Protein AF-A0A8C6QBW9-F1 (afdb_monomer)

Foldseek 3Di:
DPPPPLAAPVVLLVVLCVVQPPPDDPVQVVVPVSVLVSLVVSLVCCVPPVCVVDPPRDDDDSVSSCVNNVVSVVVVVVVD

Nearest PDB structures (foldseek):
  5kq4-assembly1_B  TM=8.935E-01  e=2.147E-04  Schizosaccharomyces pombe 972h-
  2qkm-assembly3_D  TM=9.294E-01  e=3.068E-04  Schizosaccharomyces pombe
  2qkl-assembly1_B  TM=9.067E-01  e=4.130E-04  Schizosaccharomyces pombe
  6am0-assembly1_E  TM=9.037E-01  e=2.771E-03  Kluyveromyces lactis NRRL Y-1140
  5lon-assembly1_A  TM=9.052E-01  e=3.121E-03  Kluyveromyces lactis NRRL Y-1140

Radius of gyration: 12.94 Å; Cα contacts (8 Å, |Δi|>4): 46; chains: 1; bounding box: 24×24×43 Å

Mean predicted aligned error: 6.86 Å

Solvent-accessible surface area (backbone atoms only — not comparable to full-atom values): 4843 Å² total; per-residue (Å²): 134,84,80,71,78,72,69,78,56,67,72,58,51,51,54,42,38,55,72,51,53,68,72,52,52,72,81,47,62,75,33,63,68,58,46,50,51,34,51,50,53,42,49,53,47,41,57,64,55,48,45,70,74,37,88,86,60,66,91,67,54,72,70,58,46,46,52,55,49,50,53,49,48,54,55,53,64,73,72,108

Organism: Nannospalax galili (NCBI:txid1026970)

Secondary structure (DSSP, 8-state):
------PPPHHHHHHHHHHHTTTS-HHHHT-HHHHHHHHHHHHHHIIIIIHHHSTT-----HHHHHHHHHHHHHHHHT--

pLDDT: mean 77.35, std 13.37, range [34.66, 91.56]

Structure (mmCIF, N/CA/C/O backbone):
data_AF-A0A8C6QBW9-F1
#
_entry.id   AF-A0A8C6QBW9-F1
#
loop_
_atom_site.group_PDB
_atom_site.id
_atom_site.type_symbol
_atom_site.label_atom_id
_atom_site.label_alt_id
_atom_site.label_comp_id
_atom_site.label_asym_id
_atom_site.label_entity_id
_atom_site.label_seq_id
_atom_site.pdbx_PDB_ins_code
_atom_site.Cartn_x
_atom_site.Cartn_y
_atom_site.Cartn_z
_atom_site.occupancy
_atom_site.B_iso_or_equiv
_atom_site.auth_seq_id
_atom_site.auth_comp_id
_atom_site.auth_asym_id
_atom_site.auth_atom_id
_atom_site.pdbx_PDB_model_num
ATOM 1 N N . MET A 1 1 ? -5.473 -15.526 26.350 1.00 35.94 1 MET A N 1
ATOM 2 C CA . MET A 1 1 ? -5.295 -14.161 25.815 1.00 35.94 1 MET A CA 1
ATOM 3 C C . MET A 1 1 ? -5.251 -14.309 24.311 1.00 35.94 1 MET A C 1
ATOM 5 O O . MET A 1 1 ? -4.236 -14.730 23.775 1.00 35.94 1 MET A O 1
ATOM 9 N N . GLU A 1 2 ? -6.401 -14.147 23.666 1.00 34.66 2 GLU A N 1
ATOM 10 C CA . GLU A 1 2 ? -6.537 -14.330 22.225 1.00 34.66 2 GLU A CA 1
ATOM 11 C C . GLU A 1 2 ? -5.802 -13.179 21.542 1.00 34.66 2 GLU A C 1
ATOM 13 O O . GLU A 1 2 ? -6.189 -12.017 21.666 1.00 34.66 2 GLU A O 1
ATOM 18 N N . THR A 1 3 ? -4.675 -13.485 20.905 1.00 35.75 3 THR A N 1
ATOM 19 C CA . THR A 1 3 ? -3.968 -12.545 20.040 1.00 35.75 3 THR A CA 1
ATOM 20 C C . THR A 1 3 ? -4.864 -12.361 18.824 1.00 35.75 3 THR A C 1
ATOM 22 O O . THR A 1 3 ? -4.744 -13.083 17.838 1.00 35.75 3 THR A O 1
ATOM 25 N N . LYS A 1 4 ? -5.859 -11.477 18.943 1.00 40.19 4 LYS A N 1
ATOM 26 C CA . LYS A 1 4 ? -6.770 -11.138 17.856 1.00 40.19 4 LYS A CA 1
ATOM 27 C C . LYS A 1 4 ? -5.873 -10.653 16.727 1.00 40.19 4 LYS A C 1
ATOM 29 O O . LYS A 1 4 ? -5.257 -9.596 16.860 1.00 40.19 4 LYS A O 1
ATOM 34 N N . ARG A 1 5 ? -5.687 -11.479 15.691 1.00 52.00 5 ARG A N 1
ATOM 35 C CA . ARG A 1 5 ? -4.956 -11.065 14.499 1.00 52.00 5 ARG A CA 1
ATOM 36 C C . ARG A 1 5 ? -5.684 -9.826 14.015 1.00 52.00 5 ARG A C 1
ATOM 38 O O . ARG A 1 5 ? -6.869 -9.851 13.708 1.00 52.00 5 ARG A O 1
ATOM 45 N N . LEU A 1 6 ? -4.990 -8.715 14.142 1.00 58.03 6 LEU A N 1
ATOM 46 C CA . LEU A 1 6 ? -5.467 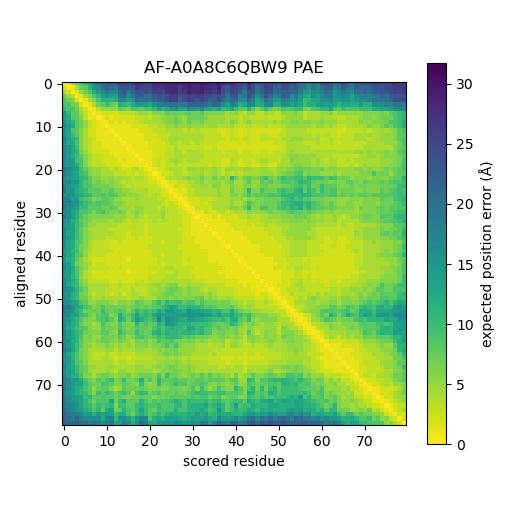-7.400 13.807 1.00 58.03 6 LEU A CA 1
ATOM 47 C C . LEU A 1 6 ? -5.437 -7.319 12.277 1.00 58.03 6 LEU A C 1
ATOM 49 O O . LEU A 1 6 ? -4.465 -6.862 11.686 1.00 58.03 6 LEU A O 1
ATOM 53 N N . GLU A 1 7 ? -6.451 -7.909 11.650 1.00 70.12 7 GLU A N 1
ATOM 54 C CA .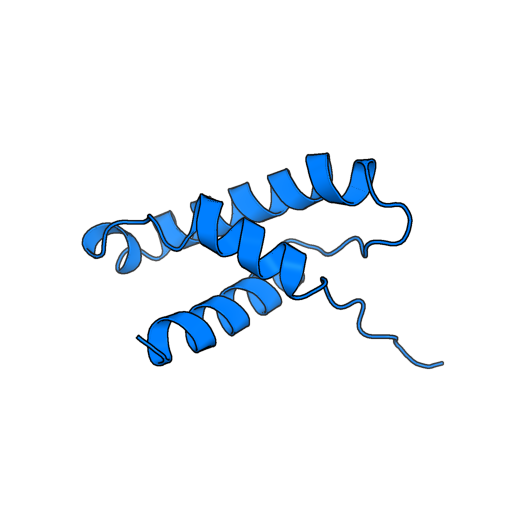 GLU A 1 7 ? -6.544 -8.059 10.201 1.00 70.12 7 GLU A CA 1
ATOM 55 C C . GLU A 1 7 ? -7.079 -6.769 9.581 1.00 70.12 7 GLU A C 1
ATOM 57 O O . GLU A 1 7 ? -8.095 -6.220 10.014 1.00 70.12 7 GLU A O 1
ATOM 62 N N . ILE A 1 8 ? -6.364 -6.269 8.574 1.00 80.69 8 ILE A N 1
ATOM 63 C CA . ILE A 1 8 ? -6.820 -5.141 7.764 1.00 80.69 8 ILE A CA 1
ATOM 64 C C . ILE A 1 8 ? -8.079 -5.606 7.016 1.00 80.69 8 ILE A C 1
ATOM 66 O O . ILE A 1 8 ? -8.055 -6.690 6.425 1.00 80.69 8 ILE A O 1
ATOM 70 N N . PRO A 1 9 ? -9.183 -4.836 7.025 1.00 84.50 9 PRO A N 1
ATOM 71 C CA . PRO A 1 9 ? -10.388 -5.224 6.306 1.00 84.50 9 PRO A CA 1
ATOM 72 C C . PRO A 1 9 ? -10.098 -5.429 4.816 1.00 84.50 9 PRO A C 1
ATOM 74 O O . PRO A 1 9 ? -9.460 -4.587 4.186 1.00 84.50 9 PRO A O 1
ATOM 77 N N . GLY A 1 10 ? -10.618 -6.511 4.233 1.00 82.62 10 GLY A N 1
ATOM 78 C CA . GLY A 1 10 ? -10.386 -6.833 2.819 1.00 82.62 10 GLY A CA 1
ATOM 79 C C . GLY A 1 10 ? -10.816 -5.724 1.853 1.00 82.62 10 GLY A C 1
ATOM 80 O O . GLY A 1 10 ? -10.163 -5.521 0.841 1.00 82.62 10 GLY A O 1
ATOM 81 N N . SER A 1 11 ? -11.845 -4.941 2.194 1.00 84.81 11 SER A N 1
ATOM 82 C CA . SER A 1 11 ? -12.277 -3.787 1.392 1.00 84.81 11 SER A CA 1
ATOM 83 C C . SER A 1 11 ? -11.244 -2.656 1.344 1.00 84.81 11 SER A C 1
ATOM 85 O O . SER A 1 11 ? -11.170 -1.938 0.356 1.00 84.81 11 SER A O 1
ATOM 87 N N . VAL A 1 12 ? -10.457 -2.483 2.411 1.00 87.12 12 VAL A N 1
ATOM 88 C CA . VAL A 1 12 ? -9.364 -1.500 2.455 1.00 87.12 12 VAL A CA 1
ATOM 89 C C . VAL A 1 12 ? -8.200 -1.998 1.603 1.00 87.12 12 VAL A C 1
ATOM 91 O O . VAL A 1 12 ? -7.635 -1.226 0.839 1.00 87.12 12 VAL A O 1
ATOM 94 N N . LEU A 1 13 ? -7.870 -3.290 1.699 1.00 85.69 13 LEU A N 1
ATOM 95 C CA . LEU A 1 13 ? -6.832 -3.904 0.867 1.00 85.69 13 LEU A CA 1
ATOM 96 C C . LEU A 1 13 ? -7.189 -3.849 -0.623 1.00 85.69 13 LEU A C 1
ATOM 98 O O . LEU A 1 13 ? -6.326 -3.518 -1.424 1.00 85.69 13 LEU A O 1
ATOM 102 N N . ASP A 1 14 ? -8.447 -4.092 -0.992 1.00 85.81 14 ASP A N 1
ATOM 103 C CA . ASP A 1 14 ? -8.926 -3.988 -2.377 1.00 85.81 14 ASP A CA 1
ATOM 104 C C . ASP A 1 14 ? -8.774 -2.563 -2.939 1.00 85.81 14 ASP A C 1
ATOM 106 O O . ASP A 1 14 ? -8.224 -2.357 -4.025 1.00 85.81 14 ASP A O 1
ATOM 110 N N . ASP A 1 15 ? -9.161 -1.554 -2.155 1.00 89.00 15 ASP A N 1
ATOM 111 C CA . ASP A 1 15 ? -8.989 -0.149 -2.523 1.00 89.00 15 ASP A CA 1
ATOM 112 C C . ASP A 1 15 ? -7.501 0.238 -2.651 1.00 89.00 15 A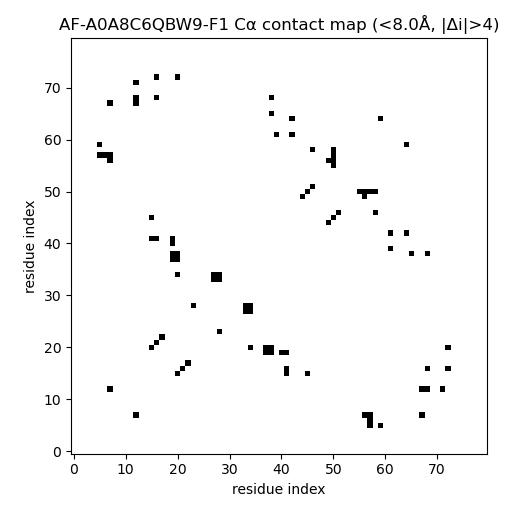SP A C 1
ATOM 114 O O . ASP A 1 15 ? -7.110 0.882 -3.622 1.00 89.00 15 ASP A O 1
ATOM 118 N N . LEU A 1 16 ? -6.637 -0.204 -1.734 1.00 88.94 16 LEU A N 1
ATOM 119 C CA . LEU A 1 16 ? -5.196 0.064 -1.807 1.00 88.94 16 LEU A CA 1
ATOM 120 C C . LEU A 1 16 ? -4.537 -0.660 -2.992 1.00 88.94 16 LEU A C 1
ATOM 122 O O . LEU A 1 16 ? -3.787 -0.048 -3.754 1.00 88.94 16 LEU A O 1
ATOM 126 N N . CYS A 1 17 ? -4.862 -1.934 -3.206 1.00 85.56 17 CYS A N 1
ATOM 127 C CA . CYS A 1 17 ? -4.358 -2.713 -4.329 1.00 85.56 17 CYS A CA 1
ATOM 128 C C . CYS A 1 17 ? -4.813 -2.138 -5.672 1.00 85.56 17 CYS A C 1
ATOM 130 O O . CYS A 1 17 ? -3.997 -2.034 -6.585 1.00 85.56 17 CYS A O 1
ATOM 132 N N . SER A 1 18 ? -6.073 -1.714 -5.805 1.00 87.25 18 SER A N 1
ATOM 133 C CA . SER A 1 18 ? -6.549 -1.055 -7.027 1.00 87.25 18 SER A CA 1
ATOM 134 C C . SER A 1 18 ? -5.811 0.251 -7.306 1.00 87.25 18 SER A C 1
ATOM 136 O O . SER A 1 18 ? -5.394 0.478 -8.439 1.00 87.25 18 SER A O 1
ATOM 138 N N . ARG A 1 19 ? -5.557 1.067 -6.278 1.00 88.44 19 ARG A N 1
ATOM 139 C CA . ARG A 1 19 ? -4.874 2.361 -6.417 1.00 88.44 19 ARG A CA 1
ATOM 140 C C . ARG A 1 19 ? -3.388 2.247 -6.740 1.00 88.44 19 ARG A C 1
ATOM 142 O O . ARG A 1 19 ? -2.909 2.996 -7.587 1.00 88.44 19 ARG A O 1
ATOM 149 N N . PHE A 1 20 ? -2.666 1.357 -6.058 1.00 87.06 20 PHE A N 1
ATOM 150 C CA . PHE A 1 20 ? -1.198 1.340 -6.076 1.00 87.06 20 PHE A CA 1
ATOM 151 C C . PHE A 1 20 ? -0.596 0.155 -6.832 1.00 87.06 20 PHE A C 1
ATOM 153 O O . PHE A 1 20 ? 0.511 0.282 -7.347 1.00 87.06 20 PHE A O 1
ATOM 160 N N . ILE A 1 21 ? -1.297 -0.983 -6.923 1.00 80.75 21 ILE A N 1
ATOM 161 C CA . ILE A 1 21 ? -0.711 -2.246 -7.401 1.00 80.75 21 ILE A CA 1
ATOM 162 C C . ILE A 1 21 ? -1.281 -2.694 -8.757 1.00 80.75 21 ILE A C 1
ATOM 164 O O . ILE A 1 21 ? -0.522 -3.055 -9.656 1.00 80.75 21 ILE A O 1
ATOM 168 N N . LEU A 1 22 ? -2.603 -2.655 -8.951 1.00 80.81 22 LEU A N 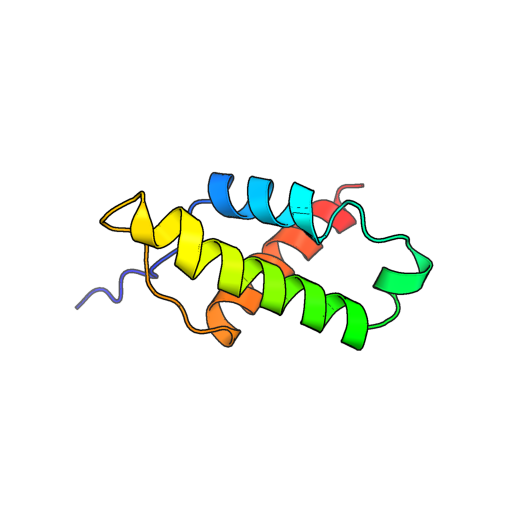1
ATOM 169 C CA . LEU A 1 22 ? -3.269 -3.157 -10.165 1.00 80.81 22 LEU A CA 1
ATOM 170 C C . LEU A 1 22 ? -2.884 -2.379 -11.428 1.00 80.81 22 LEU A C 1
ATOM 172 O O . LEU A 1 22 ? -2.790 -2.959 -12.509 1.00 80.81 22 LEU A O 1
ATOM 176 N N . HIS A 1 23 ? -2.634 -1.076 -11.296 1.00 79.44 23 HIS A N 1
ATOM 177 C CA . HIS A 1 23 ? -2.253 -0.217 -12.416 1.00 79.44 23 HIS A CA 1
ATOM 178 C C . HIS A 1 23 ? -0.751 -0.239 -12.736 1.00 79.44 23 HIS A C 1
ATOM 180 O O . HIS A 1 23 ? -0.341 0.395 -13.709 1.00 79.44 23 HIS A O 1
ATOM 186 N N . ILE A 1 24 ? 0.071 -0.969 -11.970 1.00 79.56 24 ILE A N 1
ATOM 187 C CA . ILE A 1 24 ? 1.503 -1.091 -12.263 1.00 79.56 24 ILE A CA 1
ATOM 188 C C . ILE A 1 24 ? 1.664 -1.868 -13.579 1.00 79.56 24 ILE A C 1
ATOM 190 O O . ILE A 1 24 ? 1.171 -2.999 -13.673 1.00 79.56 24 ILE A O 1
ATOM 194 N N . PRO A 1 25 ? 2.356 -1.318 -14.592 1.00 82.69 25 PRO A N 1
ATOM 195 C CA . PRO A 1 25 ? 2.611 -2.030 -15.837 1.00 82.69 25 PRO A CA 1
ATOM 196 C C . PRO A 1 25 ? 3.427 -3.304 -15.588 1.00 82.69 25 PRO A C 1
ATOM 198 O O . PRO A 1 25 ? 4.257 -3.367 -14.683 1.00 82.69 25 PRO A O 1
ATOM 201 N N . SER A 1 26 ? 3.199 -4.336 -16.402 1.00 78.19 26 SER A N 1
ATOM 202 C CA . SER A 1 26 ? 3.793 -5.670 -16.222 1.00 78.19 26 SER A CA 1
ATOM 203 C C . S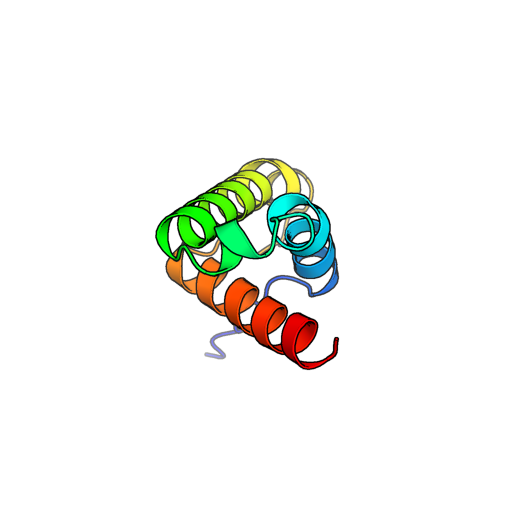ER A 1 26 ? 5.319 -5.638 -16.069 1.00 78.19 26 SER A C 1
ATOM 205 O O . SER A 1 26 ? 5.858 -6.325 -15.211 1.00 78.19 26 SER A O 1
ATOM 207 N N . GLU A 1 27 ? 5.997 -4.783 -16.840 1.00 79.94 27 GLU A N 1
ATOM 208 C CA . GLU A 1 27 ? 7.456 -4.598 -16.802 1.00 79.94 27 GLU A CA 1
ATOM 209 C C . GLU A 1 27 ? 7.960 -4.069 -15.450 1.00 79.94 27 GLU A C 1
ATOM 211 O O . GLU A 1 27 ? 9.074 -4.370 -15.024 1.00 79.94 27 GLU A O 1
ATOM 216 N N . GLU A 1 28 ? 7.138 -3.287 -14.749 1.00 78.00 28 GLU A N 1
ATOM 217 C CA . GLU A 1 28 ? 7.458 -2.776 -13.419 1.00 78.00 28 GLU A CA 1
ATOM 218 C C . GLU A 1 28 ? 7.114 -3.778 -12.314 1.00 78.00 28 GLU A C 1
ATOM 220 O O . GLU A 1 28 ? 7.762 -3.755 -11.268 1.00 78.00 28 GLU A O 1
ATOM 225 N N . ARG A 1 29 ? 6.162 -4.694 -12.548 1.00 77.31 29 ARG A N 1
ATOM 226 C CA . ARG A 1 29 ? 5.816 -5.765 -11.595 1.00 77.31 29 ARG A CA 1
ATOM 227 C C . ARG A 1 29 ? 6.916 -6.817 -11.461 1.00 77.31 29 ARG A C 1
ATOM 229 O O . ARG A 1 29 ? 7.099 -7.355 -10.374 1.00 77.31 29 ARG A O 1
ATOM 236 N N . ASP A 1 30 ? 7.689 -7.052 -12.519 1.00 79.38 30 ASP A N 1
ATOM 237 C CA . ASP A 1 30 ? 8.894 -7.893 -12.466 1.00 79.38 30 ASP A CA 1
ATOM 238 C C . ASP A 1 30 ? 10.035 -7.240 -11.660 1.00 79.38 30 ASP A C 1
ATOM 240 O O . ASP A 1 30 ? 10.970 -7.907 -11.210 1.00 79.38 30 ASP A O 1
ATOM 244 N N . ASN A 1 31 ? 9.961 -5.928 -11.415 1.00 83.88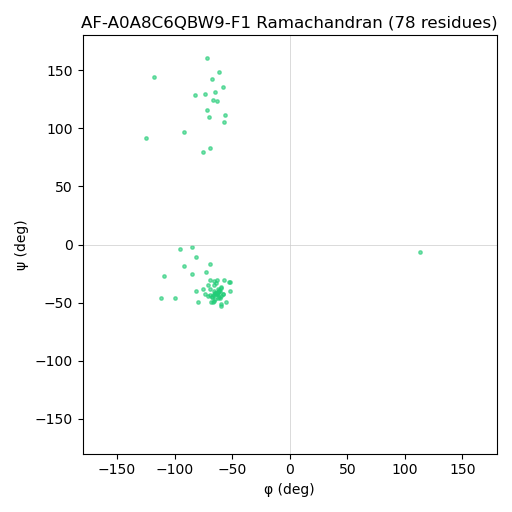 31 ASN A N 1
ATOM 245 C CA . ASN A 1 31 ? 10.932 -5.221 -10.596 1.00 83.88 31 ASN A CA 1
ATOM 246 C C . ASN A 1 31 ? 10.483 -5.174 -9.129 1.00 83.88 31 ASN A C 1
ATOM 248 O O . ASN A 1 31 ? 9.764 -4.269 -8.702 1.00 83.88 31 ASN A O 1
ATOM 252 N N . ALA A 1 32 ? 11.004 -6.105 -8.329 1.00 79.38 32 ALA A N 1
ATOM 253 C CA . ALA A 1 32 ? 10.711 -6.201 -6.899 1.00 79.38 32 ALA A CA 1
ATOM 254 C C . ALA A 1 32 ? 10.914 -4.880 -6.129 1.00 79.38 32 ALA A C 1
ATOM 256 O O . ALA A 1 32 ? 10.177 -4.603 -5.189 1.00 79.38 32 ALA A O 1
ATOM 257 N N . ILE A 1 33 ? 11.869 -4.034 -6.536 1.00 85.38 33 ILE A N 1
ATOM 258 C CA . ILE A 1 33 ? 12.103 -2.733 -5.891 1.00 85.38 33 ILE A CA 1
ATOM 259 C C . ILE A 1 33 ? 10.912 -1.799 -6.126 1.00 85.38 33 ILE A C 1
ATOM 261 O O . ILE A 1 33 ? 10.455 -1.140 -5.194 1.00 85.38 33 ILE A O 1
ATOM 265 N N . ARG A 1 34 ? 10.382 -1.755 -7.354 1.00 85.00 34 ARG A N 1
ATOM 266 C CA . ARG A 1 34 ? 9.220 -0.918 -7.689 1.00 85.00 34 ARG A CA 1
ATOM 267 C C . ARG A 1 34 ? 7.972 -1.383 -6.954 1.00 85.00 34 ARG A C 1
ATOM 269 O O . ARG A 1 34 ? 7.246 -0.550 -6.424 1.00 85.00 34 ARG A O 1
ATOM 276 N N . VAL A 1 35 ? 7.778 -2.697 -6.851 1.00 82.81 35 VAL A N 1
ATOM 277 C CA . VAL A 1 35 ? 6.680 -3.282 -6.071 1.00 82.81 35 VAL A CA 1
ATOM 278 C C . VAL A 1 35 ? 6.809 -2.916 -4.588 1.00 82.81 35 VAL A C 1
ATOM 280 O O . VAL A 1 35 ? 5.839 -2.450 -3.997 1.00 82.81 35 VAL A O 1
ATOM 283 N N . CYS A 1 36 ? 8.002 -3.026 -3.993 1.00 85.50 36 CYS A N 1
ATOM 284 C CA . CYS A 1 36 ? 8.230 -2.617 -2.602 1.00 85.50 36 CYS A CA 1
ATOM 285 C C . CYS A 1 36 ? 7.900 -1.137 -2.357 1.00 85.50 36 CYS A C 1
ATOM 287 O O . CYS A 1 36 ? 7.248 -0.830 -1.363 1.00 85.50 36 CYS A O 1
ATOM 289 N N . PHE A 1 37 ? 8.285 -0.231 -3.263 1.00 87.50 37 PHE A N 1
ATOM 290 C CA . PHE A 1 37 ? 7.931 1.188 -3.137 1.00 87.50 37 PHE A CA 1
ATOM 291 C C . PHE A 1 37 ? 6.417 1.423 -3.167 1.00 87.50 37 PHE A C 1
ATOM 293 O O . PHE A 1 37 ? 5.916 2.252 -2.413 1.00 87.50 37 PHE A O 1
ATOM 300 N N . GLN A 1 38 ? 5.678 0.691 -4.002 1.00 87.56 38 GLN A N 1
ATOM 301 C CA . GLN A 1 38 ? 4.219 0.814 -4.059 1.00 87.56 38 GLN A CA 1
ATOM 302 C C . GLN A 1 38 ? 3.549 0.264 -2.794 1.00 87.56 38 GLN A C 1
ATOM 304 O O . GLN A 1 38 ? 2.627 0.889 -2.276 1.00 87.56 38 GLN A O 1
ATOM 309 N N . ILE A 1 39 ? 4.067 -0.835 -2.235 1.00 87.62 39 ILE A N 1
ATOM 310 C CA . ILE A 1 39 ? 3.614 -1.370 -0.941 1.00 87.62 39 ILE A CA 1
ATOM 311 C C . ILE A 1 39 ? 3.888 -0.367 0.188 1.00 87.62 39 ILE A C 1
ATOM 313 O O . ILE A 1 39 ? 3.028 -0.153 1.043 1.00 87.62 39 ILE A O 1
ATOM 317 N N . GLU A 1 40 ? 5.062 0.273 0.198 1.00 90.06 40 GLU A N 1
ATOM 318 C CA . GLU A 1 40 ? 5.363 1.338 1.157 1.00 90.06 40 GLU A CA 1
ATOM 319 C C . GLU A 1 40 ? 4.373 2.497 1.011 1.00 90.06 40 GLU A C 1
ATOM 321 O O . GLU A 1 40 ? 3.743 2.875 1.995 1.00 90.06 40 GLU A O 1
ATOM 326 N N . LEU A 1 41 ? 4.155 3.019 -0.199 1.00 90.31 41 LEU A N 1
ATOM 327 C CA . LEU A 1 41 ? 3.192 4.101 -0.437 1.00 90.31 41 LEU A CA 1
ATOM 328 C C . LEU A 1 41 ? 1.770 3.735 0.014 1.00 90.31 41 LEU A C 1
ATOM 330 O O . LEU A 1 41 ? 1.111 4.550 0.662 1.00 90.31 41 LEU A O 1
ATOM 334 N N . ALA A 1 42 ? 1.318 2.511 -0.264 1.00 90.69 42 ALA A N 1
ATOM 335 C CA . ALA A 1 42 ? 0.025 2.010 0.192 1.00 90.69 42 ALA A CA 1
ATOM 336 C C . ALA A 1 42 ? -0.062 1.947 1.728 1.00 90.69 42 ALA A C 1
ATOM 338 O O . ALA A 1 42 ? -1.091 2.307 2.303 1.00 90.69 42 ALA A O 1
ATOM 339 N N . HIS A 1 43 ? 1.023 1.558 2.408 1.00 89.69 43 HIS A N 1
ATOM 340 C CA . HIS A 1 43 ? 1.098 1.555 3.872 1.00 89.69 43 HIS A CA 1
ATOM 341 C C . HIS A 1 43 ? 1.018 2.969 4.452 1.00 89.69 43 HIS A C 1
ATOM 343 O O . HIS A 1 43 ? 0.225 3.206 5.362 1.00 89.69 43 HIS A O 1
ATOM 349 N N . TRP A 1 44 ? 1.774 3.921 3.900 1.00 91.25 44 TRP A N 1
ATOM 350 C CA . TRP A 1 44 ? 1.700 5.330 4.305 1.00 91.25 44 TRP A CA 1
ATOM 351 C C . TRP A 1 44 ? 0.291 5.893 4.097 1.00 91.25 44 TRP A C 1
ATOM 353 O O . TRP A 1 44 ? -0.272 6.500 5.006 1.00 91.25 44 TRP A O 1
ATOM 363 N N . PHE A 1 45 ? -0.331 5.602 2.951 1.00 91.56 45 PHE A N 1
ATOM 364 C CA . PHE A 1 45 ? -1.707 6.007 2.675 1.00 91.56 45 PHE A CA 1
ATOM 365 C C . PHE A 1 45 ? -2.703 5.391 3.671 1.00 91.56 45 PHE A C 1
ATOM 367 O O . PHE A 1 45 ? -3.616 6.069 4.140 1.00 91.56 45 PHE A O 1
ATOM 374 N N . TYR A 1 46 ? -2.523 4.122 4.044 1.00 89.44 46 TYR A N 1
ATOM 375 C CA . TYR A 1 46 ? -3.334 3.464 5.068 1.00 89.44 46 TYR A CA 1
ATOM 376 C C . TYR A 1 46 ? -3.225 4.153 6.436 1.00 89.44 46 TYR A C 1
ATOM 378 O O . TYR A 1 46 ? -4.243 4.419 7.082 1.00 89.44 46 TYR A O 1
ATOM 386 N N . LEU A 1 47 ? -2.007 4.476 6.872 1.00 87.50 47 LEU A N 1
ATOM 387 C CA . LEU A 1 47 ? -1.781 5.158 8.146 1.00 87.50 47 LEU A CA 1
ATOM 388 C C . LEU A 1 47 ? -2.376 6.575 8.150 1.00 87.50 47 LEU A C 1
ATOM 390 O O . LEU A 1 47 ? -3.005 6.974 9.129 1.00 87.50 47 LEU A O 1
ATOM 394 N N . ASP A 1 48 ? -2.222 7.321 7.058 1.00 87.88 48 ASP A N 1
ATOM 395 C CA . ASP A 1 48 ? -2.650 8.719 7.013 1.00 87.88 48 ASP A CA 1
ATOM 396 C C . ASP A 1 48 ? -4.146 8.886 6.743 1.00 87.88 48 ASP A C 1
ATOM 398 O O . ASP A 1 48 ? -4.794 9.724 7.365 1.00 87.88 48 ASP A O 1
ATOM 402 N N . PHE A 1 49 ? -4.733 8.084 5.854 1.00 88.81 49 PHE A N 1
ATOM 403 C CA . PHE A 1 49 ? -6.134 8.250 5.465 1.00 88.81 49 PHE A CA 1
ATOM 404 C C . PHE A 1 49 ? -7.062 7.282 6.187 1.00 88.81 49 PHE A C 1
ATOM 406 O O . PHE A 1 49 ? -8.106 7.696 6.687 1.00 88.81 49 PHE A O 1
ATOM 413 N N . TYR A 1 50 ? -6.721 6.000 6.276 1.00 85.38 50 TYR A N 1
ATOM 414 C CA . TYR A 1 50 ? -7.643 5.016 6.841 1.00 85.38 50 TYR A CA 1
ATOM 415 C C . TYR A 1 50 ? -7.637 5.041 8.367 1.00 85.38 50 TYR A C 1
ATOM 417 O O . TYR A 1 50 ? -8.700 5.159 8.981 1.00 85.38 50 TYR A O 1
ATOM 425 N N . MET A 1 51 ? -6.458 4.999 8.990 1.00 83.12 51 MET A N 1
ATOM 426 C CA . MET A 1 51 ? -6.353 5.016 10.450 1.00 83.12 51 MET A CA 1
ATOM 427 C C . MET A 1 51 ? -6.826 6.333 11.074 1.00 83.12 51 MET A C 1
ATOM 429 O O . MET A 1 51 ? -7.418 6.300 12.152 1.00 83.12 51 MET A O 1
ATOM 433 N N . GLN A 1 52 ? -6.613 7.476 10.414 1.00 79.25 52 GLN A N 1
ATOM 434 C CA . GLN A 1 52 ? -7.098 8.761 10.933 1.00 79.25 52 GLN A CA 1
ATOM 435 C C . GLN A 1 52 ? -8.626 8.893 10.840 1.00 79.25 52 GLN A C 1
ATOM 437 O O . GLN A 1 52 ? -9.241 9.477 11.730 1.00 79.25 52 GLN A O 1
ATOM 442 N N . ASN A 1 53 ? -9.255 8.334 9.798 1.00 77.81 53 ASN A N 1
ATOM 443 C CA . ASN A 1 53 ? -10.701 8.463 9.580 1.00 77.81 53 ASN A CA 1
ATOM 444 C C . ASN A 1 53 ? -11.535 7.334 10.211 1.00 77.81 53 ASN A C 1
ATOM 446 O O . ASN A 1 53 ? -12.737 7.507 10.403 1.00 77.81 53 ASN A O 1
ATOM 450 N N . THR A 1 54 ? -10.932 6.186 10.542 1.00 76.44 54 THR A N 1
ATOM 451 C CA . THR A 1 54 ? -11.649 5.022 11.092 1.00 76.44 54 THR A CA 1
ATOM 452 C C . THR A 1 54 ? -11.041 4.577 12.427 1.00 76.44 54 THR A C 1
ATOM 454 O O . THR A 1 54 ? -10.129 3.741 12.454 1.00 76.44 54 THR A O 1
ATOM 457 N N . PRO A 1 55 ? -11.545 5.093 13.564 1.00 72.06 55 PRO A N 1
ATOM 458 C CA . PRO A 1 55 ? -11.088 4.658 14.877 1.00 72.06 55 PRO A CA 1
ATOM 459 C C . PRO A 1 55 ? -11.406 3.170 15.086 1.00 72.06 55 PRO A C 1
ATOM 461 O O . PRO A 1 55 ? -12.553 2.743 14.978 1.00 72.06 55 PRO A O 1
ATOM 464 N N . GLY A 1 56 ? -10.374 2.375 15.384 1.00 71.88 56 GLY A N 1
ATOM 465 C CA . GLY A 1 56 ? -10.474 0.921 15.573 1.00 71.88 56 GLY A CA 1
ATOM 466 C C . GLY A 1 56 ? -9.758 0.089 14.507 1.00 71.88 56 GLY A C 1
ATOM 467 O O . GLY A 1 56 ? -9.645 -1.126 14.674 1.00 71.88 56 GLY A O 1
ATOM 468 N N . LEU A 1 57 ? -9.235 0.720 13.450 1.00 74.44 57 LEU A N 1
ATOM 469 C CA . LEU A 1 57 ? -8.340 0.045 12.516 1.00 74.44 57 LEU A CA 1
ATOM 470 C C . LEU A 1 57 ? -6.998 -0.305 13.175 1.00 74.44 57 LEU A C 1
ATOM 472 O O . LEU A 1 57 ? -6.465 0.477 13.969 1.00 74.44 57 LEU A O 1
ATOM 476 N N . PRO A 1 58 ? -6.428 -1.472 12.846 1.00 77.25 58 PRO A N 1
ATOM 477 C CA . PRO A 1 58 ? -5.185 -1.897 13.449 1.00 77.25 58 PRO A CA 1
ATOM 478 C C . PRO A 1 58 ? -3.981 -1.126 12.920 1.00 77.25 58 PRO A C 1
ATOM 480 O O . PRO A 1 58 ? -3.733 -1.085 11.712 1.00 77.25 58 PRO A O 1
ATOM 483 N N . GLN A 1 59 ? -3.169 -0.598 13.835 1.00 77.50 59 GLN A N 1
ATOM 484 C CA . GLN A 1 59 ? -1.832 -0.151 13.476 1.00 77.50 59 GLN A CA 1
ATOM 485 C C . GLN A 1 59 ? -0.961 -1.378 13.217 1.00 77.50 59 GLN A C 1
ATOM 487 O O . GLN A 1 59 ? -0.709 -2.177 14.118 1.00 77.50 59 GLN A O 1
ATOM 492 N N . CYS A 1 60 ? -0.504 -1.528 11.981 1.00 77.62 60 CYS A N 1
ATOM 493 C CA . CYS A 1 60 ? 0.399 -2.596 11.582 1.00 77.62 60 CYS A CA 1
ATOM 494 C C . CYS A 1 60 ? 1.714 -1.995 11.080 1.00 77.62 60 CYS A C 1
ATOM 496 O O . CYS A 1 60 ? 1.740 -0.920 10.475 1.00 77.62 60 CYS A O 1
ATOM 498 N N . GLY A 1 61 ? 2.825 -2.674 11.367 1.00 81.06 61 GLY A N 1
ATOM 499 C CA . GLY A 1 61 ? 4.112 -2.320 10.777 1.00 81.06 61 GLY A CA 1
ATOM 500 C C . GLY A 1 61 ? 4.151 -2.705 9.300 1.00 81.06 61 GLY A C 1
ATOM 501 O O . GLY A 1 61 ? 3.418 -3.597 8.872 1.00 81.06 61 GLY A O 1
ATOM 502 N N . ILE A 1 62 ? 5.065 -2.099 8.536 1.00 84.19 62 ILE A N 1
ATOM 503 C CA . ILE A 1 62 ? 5.221 -2.361 7.094 1.00 84.19 62 ILE A CA 1
ATOM 504 C C . ILE A 1 62 ? 5.370 -3.856 6.769 1.00 84.19 62 ILE A C 1
ATOM 506 O O . ILE A 1 62 ? 4.885 -4.316 5.747 1.00 84.19 62 ILE A O 1
ATOM 510 N N . ARG A 1 63 ? 5.980 -4.653 7.660 1.00 81.56 63 ARG A N 1
ATOM 511 C CA . ARG A 1 63 ? 6.107 -6.112 7.484 1.00 81.56 63 ARG A CA 1
ATOM 512 C C . ARG A 1 63 ? 4.768 -6.842 7.528 1.00 81.56 63 ARG A C 1
ATOM 514 O O . ARG A 1 63 ? 4.568 -7.768 6.747 1.00 81.56 63 ARG A O 1
ATOM 521 N N . ASP A 1 64 ? 3.900 -6.483 8.466 1.00 84.19 64 ASP A N 1
ATOM 522 C CA . ASP A 1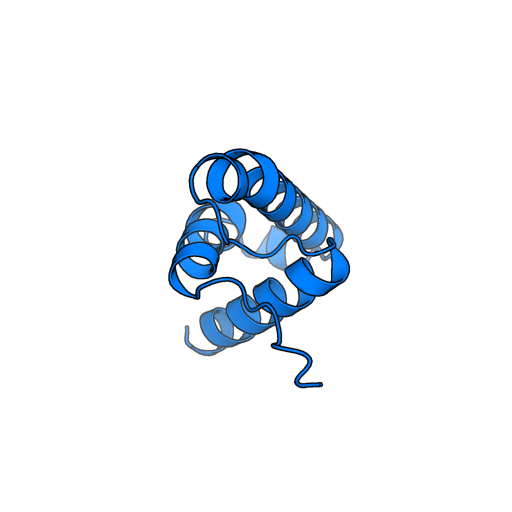 64 ? 2.585 -7.110 8.606 1.00 84.19 64 ASP A CA 1
ATOM 523 C C . ASP A 1 64 ? 1.641 -6.615 7.509 1.00 84.19 64 ASP A C 1
ATOM 525 O O . ASP A 1 64 ? 0.927 -7.422 6.916 1.00 84.19 64 ASP A O 1
ATOM 529 N N . PHE A 1 65 ? 1.731 -5.325 7.166 1.00 85.62 65 PHE A N 1
ATOM 530 C CA . PHE A 1 65 ? 1.023 -4.733 6.035 1.00 85.62 65 PHE A CA 1
ATOM 531 C C . PHE A 1 65 ? 1.413 -5.411 4.716 1.00 85.62 65 PHE A C 1
ATOM 533 O O . PHE A 1 65 ? 0.554 -5.938 4.019 1.00 85.62 65 PHE A O 1
ATOM 540 N N . ALA A 1 66 ? 2.713 -5.504 4.422 1.00 82.94 66 ALA A N 1
ATOM 541 C CA . ALA A 1 66 ? 3.216 -6.152 3.217 1.00 82.94 66 ALA A CA 1
ATOM 542 C C . ALA A 1 66 ? 2.807 -7.625 3.142 1.00 82.94 66 ALA A C 1
ATOM 544 O O . ALA A 1 66 ? 2.497 -8.107 2.066 1.00 82.94 66 ALA A O 1
ATOM 545 N N . LYS A 1 67 ? 2.759 -8.364 4.259 1.00 83.44 67 LYS A N 1
ATOM 546 C CA . LYS A 1 67 ? 2.255 -9.748 4.239 1.00 83.44 67 LYS A CA 1
ATOM 547 C C . LYS A 1 67 ? 0.781 -9.828 3.847 1.00 83.44 67 LYS A C 1
ATOM 549 O O . LYS A 1 67 ? 0.425 -10.739 3.106 1.00 83.44 67 LYS A O 1
ATOM 554 N N . ALA A 1 68 ? -0.056 -8.926 4.360 1.00 79.75 68 ALA A N 1
ATOM 555 C CA . ALA A 1 68 ? -1.476 -8.882 4.020 1.00 79.75 68 ALA A CA 1
ATOM 556 C C . ALA A 1 68 ? -1.681 -8.482 2.551 1.00 79.75 68 ALA A C 1
ATOM 558 O O . ALA A 1 68 ? -2.420 -9.155 1.835 1.00 79.75 68 ALA A O 1
ATOM 559 N N . ASP A 1 69 ? -0.964 -7.452 2.101 1.00 76.75 69 ASP A N 1
ATOM 560 C CA . ASP A 1 69 ? -1.024 -6.934 0.736 1.00 76.75 69 ASP A CA 1
ATOM 561 C C . ASP A 1 69 ? -0.467 -7.944 -0.278 1.00 76.75 69 ASP A C 1
ATOM 563 O O . ASP A 1 69 ? -1.168 -8.331 -1.200 1.00 76.75 69 ASP A O 1
ATOM 567 N N . ILE A 1 70 ? 0.723 -8.512 -0.048 1.00 73.44 70 ILE A N 1
ATOM 568 C CA . ILE A 1 70 ? 1.326 -9.533 -0.926 1.00 73.44 70 ILE A CA 1
ATOM 569 C C . ILE A 1 70 ? 0.449 -10.783 -1.021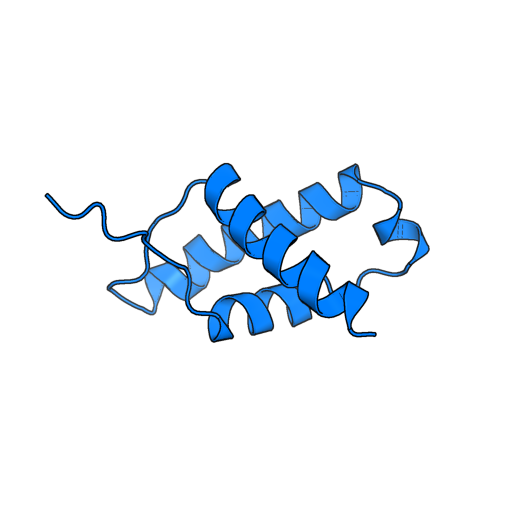 1.00 73.44 70 ILE A C 1
ATOM 571 O O . ILE A 1 70 ? 0.330 -11.356 -2.102 1.00 73.44 70 ILE A O 1
ATOM 575 N N . LEU A 1 71 ? -0.164 -11.231 0.081 1.00 68.50 71 LEU A N 1
ATOM 576 C CA . LEU A 1 71 ? -1.077 -12.375 0.041 1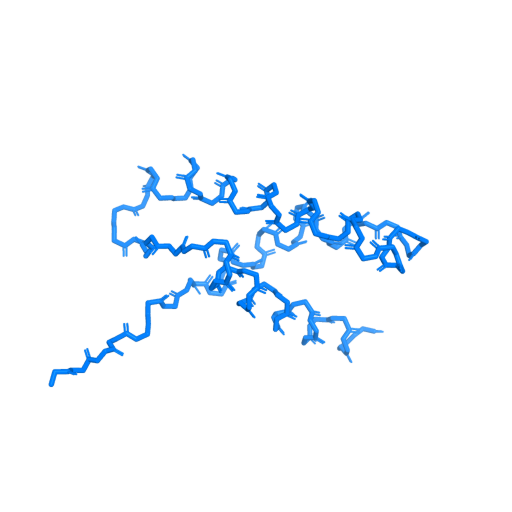.00 68.50 71 LEU A CA 1
ATOM 577 C C . LEU A 1 71 ? -2.321 -12.052 -0.795 1.00 68.50 71 LEU A C 1
ATOM 579 O O . LEU A 1 71 ? -2.752 -12.883 -1.589 1.00 68.50 71 LEU A O 1
ATOM 583 N N . PHE A 1 72 ? -2.868 -10.846 -0.645 1.00 68.19 72 PHE A N 1
ATOM 584 C CA . PHE A 1 72 ? -4.015 -10.383 -1.417 1.00 68.19 72 PHE A CA 1
ATOM 585 C C . PHE A 1 72 ? -3.673 -10.242 -2.907 1.00 68.19 72 PHE A C 1
ATOM 587 O O . PHE A 1 72 ? -4.352 -10.815 -3.751 1.00 68.19 72 PHE A O 1
ATOM 594 N N . VAL A 1 73 ? -2.559 -9.585 -3.230 1.00 69.06 73 VAL A N 1
ATOM 595 C CA . VAL A 1 73 ? -1.992 -9.447 -4.578 1.00 69.06 73 VAL A CA 1
ATOM 596 C C . VAL A 1 73 ? -1.761 -10.821 -5.207 1.00 69.06 73 VAL A C 1
ATOM 598 O O . VAL A 1 73 ? -2.226 -11.064 -6.313 1.00 69.06 73 VAL A O 1
ATOM 601 N N . ALA A 1 74 ? -1.122 -11.763 -4.509 1.00 67.75 74 ALA A N 1
ATOM 602 C CA . ALA A 1 74 ? -0.905 -13.113 -5.030 1.00 67.75 74 ALA A CA 1
ATOM 603 C C . ALA A 1 74 ? -2.224 -13.839 -5.350 1.00 67.75 74 ALA A C 1
ATOM 605 O O . ALA A 1 74 ? -2.308 -14.536 -6.358 1.00 67.75 74 ALA A O 1
ATOM 606 N N . VAL A 1 75 ? -3.266 -13.652 -4.534 1.00 63.88 75 VAL A N 1
ATOM 607 C CA . VAL A 1 75 ? -4.601 -14.216 -4.789 1.00 63.88 75 VAL A CA 1
ATOM 608 C C . VAL A 1 75 ? -5.274 -13.540 -5.987 1.00 63.88 75 VAL A C 1
ATOM 610 O O . VAL A 1 75 ? -5.842 -14.233 -6.831 1.00 63.88 75 VAL A O 1
ATOM 613 N N . VAL A 1 76 ? -5.189 -12.214 -6.098 1.00 63.22 76 VAL A N 1
ATOM 614 C CA . VAL A 1 76 ? -5.798 -11.444 -7.192 1.00 63.22 76 VAL A CA 1
ATOM 615 C C . VAL A 1 76 ? -5.100 -11.733 -8.523 1.00 63.22 76 VAL A C 1
ATOM 617 O O . VAL A 1 76 ? -5.770 -12.085 -9.486 1.00 63.22 76 VAL A O 1
ATOM 620 N N . PHE A 1 77 ? -3.769 -11.673 -8.584 1.00 64.00 77 PHE A N 1
ATOM 621 C CA . PHE A 1 77 ? -3.010 -11.904 -9.820 1.00 64.00 77 PHE A CA 1
ATOM 622 C C . PHE A 1 77 ? -2.969 -13.366 -10.264 1.00 64.00 77 PHE A C 1
ATOM 624 O O . PHE A 1 77 ? -2.763 -13.613 -11.440 1.00 64.00 77 PHE A O 1
ATOM 631 N N . HIS A 1 78 ? -3.160 -14.341 -9.371 1.00 58.84 78 HIS A N 1
ATOM 632 C CA . HIS A 1 78 ? -3.302 -15.742 -9.787 1.00 58.84 78 HIS A CA 1
ATOM 633 C C . HIS A 1 78 ? -4.731 -16.074 -10.259 1.00 58.84 78 HIS A C 1
ATOM 635 O O . HIS A 1 78 ? -4.972 -17.150 -10.803 1.00 58.84 78 HIS A O 1
ATOM 641 N N . SER A 1 79 ? -5.685 -15.163 -10.036 1.00 51.44 79 SER A N 1
ATOM 642 C CA . SER A 1 79 ? -7.080 -15.298 -10.470 1.00 51.44 79 SER A CA 1
ATOM 643 C C . SER A 1 79 ? -7.377 -14.604 -11.811 1.00 51.44 79 SER A C 1
ATOM 645 O O . SER A 1 79 ? -8.497 -14.732 -12.305 1.00 51.44 79 SER A O 1
ATOM 647 N N . PHE A 1 80 ? -6.401 -13.902 -12.399 1.00 45.72 80 PHE A N 1
ATOM 648 C CA . PHE A 1 80 ? -6.466 -13.237 -13.710 1.00 45.72 80 PHE A CA 1
ATOM 649 C C . PHE A 1 80 ? -5.356 -13.749 -14.631 1.00 45.72 80 PHE A C 1
ATOM 651 O O . PHE A 1 80 ? -5.629 -13.874 -15.846 1.00 45.72 80 PHE A O 1
#

Sequence (80 aa):
METKRLEIPGSVLDDLCSRFILHIPSEERDNAIRVCFQIELAHWFYLDFYMQNTPGLPQCGIRDFAKADILFVAVVFHSF

InterPro domains:
  IPR007722 mRNA decapping protein 2, Box A domain [PF05026] (12-68)
  IPR007722 mRNA decapping protein 2, Box A domain [SM01125] (10-80)
  IPR036189 mRNA decapping protein 2, Box A domain superfamily [G3DSA:1.10.10.1050] (5-78)
  IPR036189 mRNA decapping protein 2, Box A domain superfamily [SSF140586] (5-68)